Protein AF-A0A1J8PVE5-F1 (afdb_monomer)

Mean predicted aligned error: 15.0 Å

Organism: NCBI:txid180088

InterPro domains:
  IPR008906 HAT, C-terminal dimerisation domain [PF05699] (24-72)

Secondary structure (DSSP, 8-state):
-------------------TTSHHHHHHSPPPPHHHHHHTTSHHHHHHHHTTT-HHHHHHHHHHHHSPPTTGGGSSSSSSSTT--

Solvent-accessible surface area (backbone atoms only — not comparable to full-atom values): 5589 Å² total; per-residue (Å²): 135,86,80,82,79,88,78,75,95,70,95,63,89,67,78,80,75,66,53,69,44,38,70,66,48,52,72,73,44,81,84,83,50,71,66,58,30,53,73,47,67,29,70,68,43,38,34,60,61,37,37,82,72,17,48,68,48,22,50,53,53,47,55,64,70,68,47,77,70,93,70,68,81,76,72,66,67,76,76,71,57,81,82,70,127

Structure (mmCIF, N/CA/C/O backbone):
data_AF-A0A1J8PVE5-F1
#
_entry.id   AF-A0A1J8PVE5-F1
#
loop_
_atom_site.group_PDB
_atom_site.id
_atom_site.type_symbol
_atom_site.label_atom_id
_atom_site.label_alt_id
_atom_site.label_comp_id
_atom_site.label_asym_id
_atom_site.label_entity_id
_atom_site.label_seq_id
_atom_site.pdbx_PDB_ins_code
_atom_site.Cartn_x
_atom_site.Cartn_y
_atom_site.Cartn_z
_atom_site.occupancy
_atom_site.B_iso_or_equiv
_atom_site.auth_seq_id
_atom_site.auth_comp_id
_atom_site.auth_asym_id
_atom_site.auth_atom_id
_atom_site.pdbx_PDB_model_num
ATOM 1 N N . LYS A 1 1 ? 15.209 -20.610 -39.007 1.00 41.03 1 LYS A N 1
ATOM 2 C CA . LYS A 1 1 ? 13.854 -21.144 -39.282 1.00 41.03 1 LYS A CA 1
ATOM 3 C C . LYS A 1 1 ? 13.003 -20.820 -38.062 1.00 41.03 1 LYS A C 1
ATOM 5 O O . LYS A 1 1 ? 13.110 -21.520 -37.068 1.00 41.03 1 LYS A O 1
ATOM 10 N N . TRP A 1 2 ? 12.315 -19.680 -38.077 1.00 37.50 2 TRP A N 1
ATOM 11 C CA . TRP A 1 2 ? 11.487 -19.237 -36.956 1.00 37.50 2 TRP A CA 1
ATOM 12 C C . TRP A 1 2 ? 10.182 -20.028 -36.994 1.00 37.50 2 TRP A C 1
ATOM 14 O O . TRP A 1 2 ? 9.439 -19.934 -37.967 1.00 37.50 2 TRP A O 1
ATOM 24 N N . ALA A 1 3 ? 9.955 -20.870 -35.991 1.00 45.66 3 ALA A N 1
ATOM 25 C CA . ALA A 1 3 ? 8.660 -21.497 -35.800 1.00 45.66 3 ALA A CA 1
ATOM 26 C C . ALA A 1 3 ? 7.791 -20.503 -35.030 1.00 45.66 3 ALA A C 1
ATOM 28 O O . ALA A 1 3 ? 7.962 -20.311 -33.829 1.00 45.66 3 ALA A O 1
ATOM 29 N N . ALA A 1 4 ? 6.902 -19.838 -35.763 1.00 54.44 4 ALA A N 1
ATOM 30 C CA . ALA A 1 4 ? 5.721 -19.227 -35.193 1.00 54.44 4 ALA A CA 1
ATOM 31 C C . ALA A 1 4 ? 4.865 -20.351 -34.590 1.00 54.44 4 ALA A C 1
ATOM 33 O O . ALA A 1 4 ? 4.402 -21.239 -35.309 1.00 54.44 4 ALA A O 1
ATOM 34 N N . HIS A 1 5 ? 4.689 -20.334 -33.275 1.00 49.12 5 HIS A N 1
ATOM 35 C CA . HIS A 1 5 ? 3.585 -21.032 -32.636 1.00 49.12 5 HIS A CA 1
ATOM 36 C C . HIS A 1 5 ? 2.529 -19.993 -32.292 1.00 49.12 5 HIS A C 1
ATOM 38 O O . HIS A 1 5 ? 2.563 -19.352 -31.248 1.00 49.12 5 HIS A O 1
ATOM 44 N N . SER A 1 6 ? 1.626 -19.806 -33.252 1.00 63.59 6 SER A N 1
ATOM 45 C CA . SER A 1 6 ? 0.249 -19.427 -32.979 1.00 63.59 6 SER A CA 1
ATOM 46 C C . SER A 1 6 ? -0.403 -20.589 -32.229 1.00 63.59 6 SER A C 1
ATOM 48 O O . SER A 1 6 ? -0.501 -21.682 -32.780 1.00 63.59 6 SER A O 1
ATOM 50 N N . LEU A 1 7 ? -0.799 -20.350 -30.985 1.00 53.16 7 LEU A N 1
ATOM 51 C CA . LEU A 1 7 ? -1.698 -21.180 -30.180 1.00 53.16 7 LEU A CA 1
ATOM 52 C C . LEU A 1 7 ? -2.578 -20.160 -29.448 1.00 53.16 7 LEU A C 1
ATOM 54 O O . LEU A 1 7 ? -2.079 -19.430 -28.600 1.00 53.16 7 LEU A O 1
ATOM 58 N N . SER A 1 8 ? -3.690 -19.783 -30.070 1.00 47.41 8 SER A N 1
ATOM 59 C CA . SER A 1 8 ? -5.028 -20.335 -29.821 1.00 47.41 8 SER A CA 1
ATOM 60 C C . SER A 1 8 ? -5.752 -19.462 -28.802 1.00 47.41 8 SER A C 1
ATOM 62 O O . SER A 1 8 ? -5.475 -19.527 -27.610 1.00 47.41 8 SER A O 1
ATOM 64 N N . ASP A 1 9 ? -6.662 -18.634 -29.320 1.00 56.41 9 ASP A N 1
ATOM 65 C CA . ASP A 1 9 ? -7.840 -18.164 -28.598 1.00 56.41 9 ASP A CA 1
ATOM 66 C C . ASP A 1 9 ? -8.598 -19.396 -28.082 1.00 56.41 9 ASP A C 1
ATOM 68 O O . ASP A 1 9 ? -9.348 -20.025 -28.827 1.00 56.41 9 ASP A O 1
ATOM 72 N N . GLU A 1 10 ? -8.368 -19.775 -26.830 1.00 59.75 10 GLU A N 1
ATOM 73 C CA . GLU A 1 10 ? -9.295 -20.614 -26.077 1.00 59.75 10 GLU A CA 1
ATOM 74 C C . GLU A 1 10 ? -9.828 -19.756 -24.926 1.00 59.75 10 GLU A C 1
ATOM 76 O O . GLU A 1 10 ? -9.214 -19.628 -23.870 1.00 59.75 10 GLU A O 1
ATOM 81 N N . GLU A 1 11 ? -10.963 -19.097 -25.194 1.00 60.44 11 GLU A N 1
ATOM 82 C CA . GLU A 1 11 ? -11.950 -18.734 -24.176 1.00 60.44 11 GLU A CA 1
ATOM 83 C C . GLU A 1 11 ? -12.371 -20.036 -23.481 1.00 60.44 11 GLU A C 1
ATOM 85 O O . GLU A 1 11 ? -13.285 -20.729 -23.930 1.00 60.44 11 GLU A O 1
ATOM 90 N N . ASP A 1 12 ? -11.679 -20.400 -22.409 1.00 48.62 12 ASP A N 1
ATOM 91 C CA . ASP A 1 12 ? -12.187 -21.365 -21.443 1.00 48.62 12 ASP A CA 1
ATOM 92 C C . ASP A 1 12 ? -12.514 -20.607 -20.161 1.00 48.62 12 ASP A C 1
ATOM 94 O O . ASP A 1 12 ? -11.770 -19.719 -19.739 1.00 48.62 12 ASP A O 1
ATOM 98 N N . GLY A 1 13 ? -13.681 -20.897 -19.595 1.00 53.72 13 GLY A N 1
ATOM 99 C CA . GLY A 1 13 ? -14.224 -20.208 -18.435 1.00 53.72 13 GLY A CA 1
ATOM 100 C C . GLY A 1 13 ? -13.321 -20.399 -17.225 1.00 53.72 13 GLY A C 1
ATOM 101 O O . GLY A 1 13 ? -13.496 -21.346 -16.462 1.00 53.72 13 GLY A O 1
ATOM 102 N N . GLU A 1 14 ? -12.371 -19.486 -17.045 1.00 52.09 14 GLU A N 1
ATOM 103 C CA . GLU A 1 14 ? -11.504 -19.450 -15.880 1.00 52.09 14 GLU A CA 1
ATOM 104 C C . GLU A 1 14 ? -12.374 -19.015 -14.698 1.00 52.09 14 GLU A C 1
ATOM 106 O O . GLU A 1 14 ? -12.705 -17.842 -14.516 1.00 52.09 14 GLU A O 1
ATOM 111 N N . ASP A 1 15 ? -12.838 -20.005 -13.936 1.00 55.47 15 ASP A N 1
ATOM 112 C CA . ASP A 1 15 ? -13.091 -19.885 -12.507 1.00 55.47 15 ASP A CA 1
ATOM 113 C C . ASP A 1 15 ? -12.073 -18.893 -11.932 1.00 55.47 15 ASP A C 1
ATOM 115 O O . ASP A 1 15 ? -10.889 -19.195 -11.808 1.00 55.47 15 ASP A O 1
ATOM 119 N N . ASN A 1 16 ? -12.541 -17.657 -11.740 1.00 56.09 16 ASN A N 1
ATOM 120 C CA . ASN A 1 16 ? -11.745 -16.462 -11.510 1.00 56.09 16 ASN A CA 1
ATOM 121 C C . ASN A 1 16 ? -11.139 -16.506 -10.100 1.00 56.09 16 ASN A C 1
ATOM 123 O O . ASN A 1 16 ? -11.437 -15.656 -9.255 1.00 56.09 16 ASN A O 1
ATOM 127 N N . PHE A 1 17 ? -10.282 -17.491 -9.823 1.00 54.41 17 PHE A N 1
ATOM 128 C CA . PHE A 1 17 ? -9.306 -17.454 -8.744 1.00 54.41 17 PHE A CA 1
ATOM 129 C C . PHE A 1 17 ? -8.262 -16.404 -9.108 1.00 54.41 17 PHE A C 1
ATOM 131 O O . PHE A 1 17 ? -7.096 -16.687 -9.380 1.00 54.41 17 PHE A O 1
ATOM 138 N N . THR A 1 18 ? -8.697 -15.148 -9.074 1.00 64.06 18 THR A N 1
ATOM 139 C CA . THR A 1 18 ? -7.809 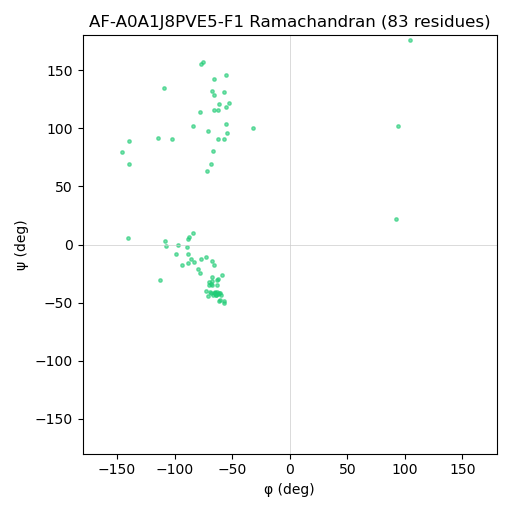-14.002 -8.981 1.00 64.06 18 THR A CA 1
ATOM 140 C C . THR A 1 18 ? -6.948 -14.232 -7.756 1.00 64.06 18 THR A C 1
ATOM 142 O O . THR A 1 18 ? -7.396 -14.138 -6.611 1.00 64.06 18 THR A O 1
ATOM 145 N N . CYS A 1 19 ? -5.698 -14.623 -7.993 1.00 76.00 19 CYS A N 1
ATOM 146 C CA . CYS A 1 19 ? -4.738 -14.816 -6.928 1.00 76.00 19 CYS A CA 1
ATOM 147 C C . CYS A 1 19 ? -4.677 -13.497 -6.138 1.00 76.00 19 CYS A C 1
ATOM 149 O O . CYS A 1 19 ? -4.355 -12.454 -6.712 1.00 76.00 19 CYS A O 1
ATOM 151 N N . PRO A 1 20 ? -5.020 -13.494 -4.836 1.00 77.56 20 PRO A N 1
ATOM 152 C CA . PRO A 1 20 ? -5.202 -12.249 -4.092 1.00 77.56 20 PRO A CA 1
ATOM 153 C C . PRO A 1 20 ? -3.893 -11.466 -3.940 1.00 77.56 20 PRO A C 1
ATOM 155 O O . PRO A 1 20 ? -3.934 -10.279 -3.638 1.00 77.56 20 PRO A O 1
ATOM 158 N N . ASP A 1 21 ? -2.751 -12.126 -4.152 1.00 82.88 21 ASP A N 1
ATOM 159 C CA . ASP A 1 21 ? -1.393 -11.570 -4.148 1.00 82.88 21 ASP A CA 1
ATOM 160 C C . ASP A 1 21 ? -0.934 -11.042 -5.527 1.00 82.88 21 ASP A C 1
ATOM 162 O O . ASP A 1 21 ? 0.220 -10.652 -5.698 1.00 82.88 21 ASP A O 1
ATOM 166 N N . SER A 1 22 ? -1.811 -11.051 -6.534 1.00 86.25 22 SER A N 1
ATOM 167 C CA . SER A 1 22 ? -1.539 -10.458 -7.847 1.00 86.25 22 SER A CA 1
ATOM 168 C C . SER A 1 22 ? -1.659 -8.936 -7.830 1.00 86.25 22 SER A C 1
ATOM 170 O O . SER A 1 22 ? -2.356 -8.350 -6.992 1.00 86.25 22 SER A O 1
ATOM 172 N N . ILE A 1 23 ? -0.975 -8.277 -8.769 1.00 86.50 23 ILE A N 1
ATOM 173 C CA . ILE A 1 23 ? -1.064 -6.820 -8.904 1.00 86.50 23 ILE A CA 1
ATOM 174 C C . ILE A 1 23 ? -2.446 -6.412 -9.429 1.00 86.50 23 ILE A C 1
ATOM 176 O O . ILE A 1 23 ? -2.990 -5.395 -9.009 1.00 86.50 23 ILE A O 1
ATOM 180 N N . GLU A 1 24 ? -3.055 -7.246 -10.264 1.00 88.81 24 GLU A N 1
ATOM 181 C CA . GLU A 1 24 ? -4.385 -7.079 -10.840 1.00 88.81 24 GLU A CA 1
ATOM 182 C C . GLU A 1 24 ? -5.455 -7.048 -9.739 1.00 88.81 24 GLU A C 1
ATOM 184 O O . GLU A 1 24 ? -6.236 -6.099 -9.667 1.00 88.81 24 GLU A O 1
ATOM 189 N N . ALA A 1 25 ? -5.419 -8.006 -8.804 1.00 87.31 25 ALA A N 1
ATOM 190 C CA . ALA A 1 25 ? -6.336 -8.035 -7.662 1.00 87.31 25 ALA A CA 1
ATOM 191 C C . ALA A 1 25 ? -6.173 -6.816 -6.735 1.00 87.31 25 ALA A C 1
ATOM 193 O O . ALA A 1 25 ? -7.134 -6.370 -6.104 1.00 87.31 25 ALA A O 1
ATOM 194 N N . TYR A 1 26 ? -4.965 -6.252 -6.629 1.00 87.25 26 TYR A N 1
ATOM 195 C CA . TYR A 1 26 ? -4.740 -5.014 -5.880 1.00 87.25 26 TYR A CA 1
ATOM 196 C C . TYR A 1 26 ? -5.294 -3.782 -6.591 1.00 87.25 26 TYR A C 1
ATOM 198 O O . TYR A 1 26 ? -5.869 -2.921 -5.928 1.00 87.25 26 TYR A O 1
ATOM 206 N N . LEU A 1 27 ? -5.141 -3.702 -7.913 1.00 88.56 27 LEU A N 1
ATOM 207 C CA . LEU A 1 27 ? -5.648 -2.586 -8.712 1.00 88.56 27 LEU A CA 1
ATOM 208 C C . LEU A 1 27 ? -7.181 -2.550 -8.758 1.00 88.56 27 LEU A C 1
ATOM 210 O O . LEU A 1 27 ? -7.750 -1.461 -8.813 1.00 88.56 27 LEU A O 1
ATOM 214 N N . ASP A 1 28 ? -7.826 -3.715 -8.686 1.00 88.94 2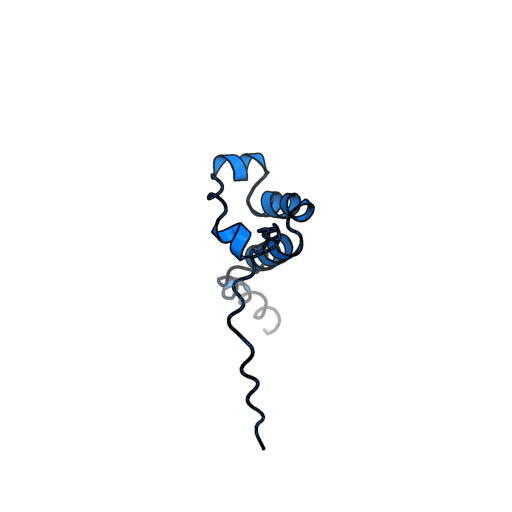8 ASP A N 1
ATOM 215 C CA . ASP A 1 28 ? -9.284 -3.839 -8.579 1.00 88.94 28 ASP A CA 1
ATOM 216 C C . ASP A 1 28 ? -9.802 -3.602 -7.144 1.00 88.94 28 ASP A C 1
ATOM 218 O O . ASP A 1 28 ? -10.957 -3.237 -6.925 1.00 88.94 28 ASP A O 1
ATOM 222 N N . SER A 1 29 ? -8.934 -3.752 -6.133 1.00 85.75 29 SER A N 1
ATOM 223 C CA . SER A 1 29 ? -9.313 -3.543 -4.733 1.00 85.75 29 SER A CA 1
ATOM 224 C C . SER A 1 29 ? -9.674 -2.069 -4.458 1.00 85.75 29 SER A C 1
ATOM 226 O O . SER A 1 29 ? -8.981 -1.154 -4.919 1.00 85.75 29 SER A O 1
ATOM 228 N N . PRO A 1 30 ? -10.693 -1.796 -3.618 1.00 89.44 30 PRO A N 1
ATOM 229 C CA . PRO A 1 30 ? -11.001 -0.441 -3.173 1.00 89.44 30 PRO A CA 1
ATOM 230 C C . PRO A 1 30 ? -9.796 0.250 -2.527 1.00 89.44 30 PRO A C 1
ATOM 232 O O . PRO A 1 30 ? -8.996 -0.366 -1.818 1.00 89.44 30 PR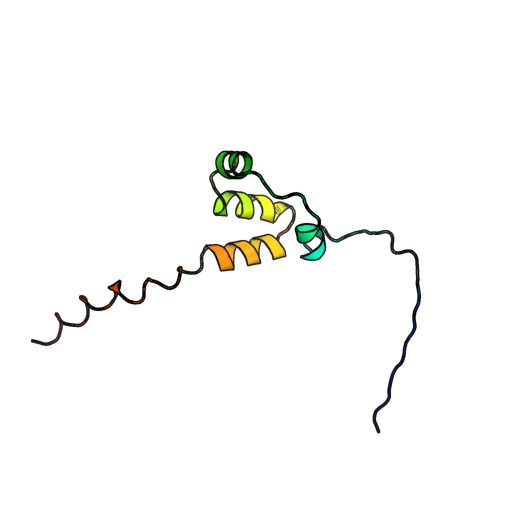O A O 1
ATOM 235 N N . ARG A 1 31 ? -9.688 1.568 -2.725 1.00 88.88 31 ARG A N 1
ATOM 236 C CA . ARG A 1 31 ? -8.636 2.368 -2.086 1.00 88.88 31 ARG A CA 1
ATOM 237 C C . ARG A 1 31 ? -8.827 2.385 -0.573 1.00 88.88 31 ARG A C 1
ATOM 239 O O . ARG A 1 31 ? -9.884 2.772 -0.083 1.00 88.88 31 ARG A O 1
ATOM 246 N N . VAL A 1 32 ? -7.760 2.055 0.147 1.00 88.31 32 VAL A N 1
ATOM 247 C CA . VAL A 1 32 ? -7.720 2.104 1.612 1.00 88.31 32 VAL A CA 1
ATOM 248 C C . VAL A 1 32 ? -7.800 3.555 2.083 1.00 88.31 32 VAL A C 1
ATOM 250 O O . VAL A 1 32 ? -7.073 4.426 1.588 1.00 88.31 32 VAL A O 1
ATOM 253 N N . SER A 1 33 ? -8.673 3.833 3.047 1.00 91.62 33 SER A N 1
ATOM 254 C CA . SER A 1 33 ? -8.817 5.172 3.612 1.00 91.62 33 SER A CA 1
ATOM 255 C C . SER A 1 33 ? -7.668 5.517 4.567 1.00 91.62 33 SER A C 1
ATOM 257 O O . SER A 1 33 ? -7.025 4.661 5.176 1.00 91.62 33 SER A O 1
ATOM 259 N N . LYS A 1 34 ? -7.427 6.817 4.776 1.00 88.94 34 LYS A N 1
ATOM 260 C CA . LYS A 1 34 ? -6.408 7.281 5.734 1.00 88.94 34 LYS A CA 1
ATOM 261 C C . LYS A 1 34 ? -6.717 6.858 7.177 1.00 88.94 34 LYS A C 1
ATOM 263 O O . LYS A 1 34 ? -5.795 6.665 7.963 1.00 88.94 34 LYS A O 1
ATOM 268 N N . ALA A 1 35 ? -7.997 6.706 7.522 1.00 90.94 35 ALA A N 1
ATOM 269 C CA . ALA A 1 35 ? -8.421 6.247 8.842 1.00 90.94 35 ALA A CA 1
ATOM 270 C C . ALA A 1 35 ? -8.006 4.790 9.092 1.00 90.94 35 ALA A C 1
ATOM 272 O O . ALA A 1 35 ? -7.461 4.491 10.152 1.00 90.94 35 ALA A O 1
ATOM 273 N N . GLU A 1 36 ? -8.182 3.915 8.101 1.00 89.38 36 GLU A N 1
ATOM 274 C CA . GLU A 1 36 ? -7.759 2.511 8.175 1.00 89.38 36 GLU A CA 1
ATOM 275 C C . GLU A 1 36 ? -6.238 2.381 8.273 1.00 89.38 36 GLU A C 1
ATOM 277 O O . GLU A 1 36 ? -5.734 1.621 9.098 1.00 89.38 36 GLU A O 1
ATOM 282 N N . LEU A 1 37 ? -5.493 3.182 7.504 1.00 90.88 37 LEU A N 1
ATOM 283 C CA . LEU A 1 37 ? -4.032 3.219 7.605 1.00 90.88 37 LEU A CA 1
ATOM 284 C C . LEU A 1 37 ? -3.573 3.681 8.991 1.00 90.88 37 LEU A C 1
ATOM 286 O O . LEU A 1 37 ? -2.662 3.089 9.562 1.00 90.88 37 LEU A O 1
ATOM 290 N N . ASN A 1 38 ? -4.213 4.703 9.563 1.00 90.00 38 ASN A N 1
ATOM 291 C CA . ASN A 1 38 ? -3.902 5.162 10.917 1.00 90.00 38 ASN A CA 1
ATOM 292 C C . ASN A 1 38 ? -4.239 4.098 11.973 1.00 90.00 38 ASN A C 1
ATOM 294 O O . ASN A 1 38 ? -3.440 3.880 12.880 1.00 90.00 38 ASN A O 1
ATOM 298 N N . ALA A 1 39 ? -5.376 3.409 11.837 1.00 91.50 39 ALA A N 1
ATOM 299 C CA . ALA A 1 39 ? -5.769 2.318 12.730 1.00 91.50 39 ALA A CA 1
ATOM 300 C C . ALA A 1 39 ? -4.790 1.133 12.666 1.00 91.50 39 ALA A C 1
ATOM 302 O O . ALA A 1 39 ? -4.500 0.516 13.688 1.00 91.50 39 ALA A O 1
ATOM 303 N N . ALA A 1 40 ? -4.228 0.857 11.486 1.00 88.31 40 ALA A N 1
ATOM 304 C CA . ALA A 1 40 ? -3.196 -0.158 11.299 1.00 88.31 40 ALA A CA 1
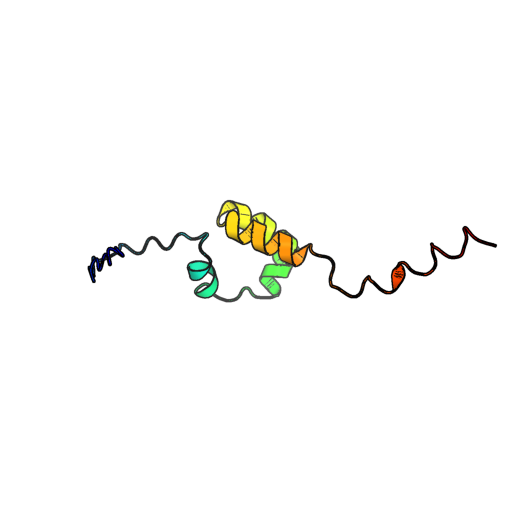ATOM 305 C C . ALA A 1 40 ? -1.816 0.247 11.857 1.00 88.31 40 ALA A C 1
ATOM 307 O O . ALA A 1 40 ? -0.932 -0.603 11.934 1.00 88.31 40 ALA A O 1
ATOM 308 N N . GLY A 1 41 ? -1.611 1.510 12.253 1.00 90.81 41 GLY A N 1
ATOM 309 C CA . GLY A 1 41 ? -0.318 2.027 12.724 1.00 90.81 41 GLY A CA 1
ATOM 310 C C . GLY A 1 41 ? 0.551 2.658 11.629 1.00 90.81 41 GLY A C 1
ATOM 311 O O . GLY A 1 41 ? 1.767 2.753 11.783 1.00 90.81 41 GLY A O 1
ATOM 312 N N . GLY A 1 42 ? -0.058 3.084 10.521 1.00 90.50 42 GLY A N 1
ATOM 313 C CA . GLY A 1 42 ? 0.591 3.731 9.382 1.00 90.50 42 GLY A CA 1
ATOM 314 C C . GLY A 1 42 ? 0.746 2.817 8.163 1.00 90.50 42 GLY A C 1
ATOM 315 O O . GLY A 1 42 ? 0.427 1.631 8.191 1.00 90.50 42 GLY A O 1
ATOM 316 N N . VAL A 1 43 ? 1.265 3.384 7.068 1.00 90.25 43 VAL A N 1
ATOM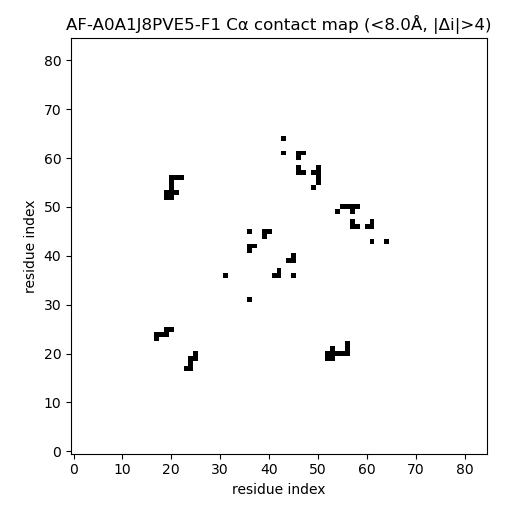 317 C CA . VAL A 1 43 ? 1.353 2.706 5.760 1.00 90.25 43 VAL A CA 1
ATOM 318 C C . VAL A 1 43 ? 2.270 1.480 5.803 1.00 90.25 43 VAL A C 1
ATOM 320 O O . VAL A 1 43 ? 1.901 0.425 5.301 1.00 90.25 43 VAL A O 1
ATOM 323 N N . LEU A 1 44 ? 3.434 1.584 6.452 1.00 90.75 44 LEU A N 1
ATOM 324 C CA . LEU A 1 44 ? 4.367 0.458 6.591 1.00 90.75 44 LEU A CA 1
ATOM 325 C C . LEU A 1 44 ? 3.758 -0.689 7.407 1.00 90.75 44 LEU A C 1
ATOM 327 O O . LEU A 1 44 ? 3.853 -1.847 7.018 1.00 90.75 44 LEU A O 1
ATOM 331 N N . LYS A 1 45 ? 3.086 -0.370 8.520 1.00 91.44 45 LYS A N 1
ATOM 332 C CA . LYS A 1 45 ? 2.482 -1.380 9.398 1.00 91.44 45 LYS A CA 1
ATOM 333 C C . LYS A 1 45 ? 1.275 -2.060 8.749 1.00 91.44 45 LYS A C 1
ATOM 335 O O . LYS A 1 45 ? 1.091 -3.262 8.915 1.00 91.44 45 LYS A O 1
ATOM 340 N N . TYR A 1 46 ? 0.504 -1.314 7.958 1.00 92.69 46 TYR A N 1
ATOM 341 C CA . TYR A 1 46 ? -0.551 -1.864 7.111 1.00 92.69 46 TYR A CA 1
ATOM 342 C C . TYR A 1 46 ? -0.006 -2.924 6.141 1.00 92.69 46 TYR A C 1
ATOM 344 O O . TYR A 1 46 ? -0.528 -4.038 6.101 1.00 92.69 46 TYR A O 1
ATOM 352 N N . TRP A 1 47 ? 1.067 -2.611 5.406 1.00 92.19 47 TRP A N 1
ATOM 353 C CA . TRP A 1 47 ? 1.666 -3.559 4.463 1.00 92.19 47 TRP A CA 1
ATOM 354 C C . TRP A 1 47 ? 2.337 -4.747 5.154 1.00 92.19 47 TRP A C 1
ATOM 356 O O . TRP A 1 47 ? 2.230 -5.862 4.653 1.00 92.19 47 TRP A O 1
ATOM 366 N N . GLU A 1 48 ? 2.929 -4.556 6.336 1.00 92.12 48 GLU A N 1
ATOM 367 C CA . GLU A 1 48 ? 3.444 -5.670 7.144 1.00 92.12 48 GLU A CA 1
ATOM 368 C C . GLU A 1 48 ? 2.326 -6.659 7.514 1.00 92.12 48 GLU A C 1
ATOM 370 O O . GLU A 1 48 ? 2.490 -7.868 7.366 1.00 92.12 48 GLU A O 1
ATOM 375 N N . ASN A 1 49 ? 1.154 -6.156 7.917 1.00 91.25 49 ASN A N 1
ATOM 376 C CA . ASN A 1 49 ? -0.005 -7.001 8.214 1.00 91.25 49 ASN A CA 1
ATOM 377 C C . ASN A 1 49 ? -0.556 -7.680 6.946 1.00 91.25 49 ASN A C 1
ATOM 379 O O . ASN A 1 49 ? -0.992 -8.831 6.995 1.00 91.25 49 ASN A O 1
ATOM 383 N N . ALA A 1 50 ? -0.503 -6.993 5.800 1.00 89.88 50 ALA A N 1
ATOM 384 C CA . ALA A 1 50 ? -0.927 -7.535 4.513 1.00 89.88 50 ALA A CA 1
ATOM 385 C C . ALA A 1 50 ? -0.028 -8.679 4.009 1.00 89.88 50 ALA A C 1
ATOM 387 O O . ALA A 1 50 ? -0.465 -9.435 3.145 1.00 89.88 50 ALA A O 1
ATOM 388 N N . ARG A 1 51 ? 1.1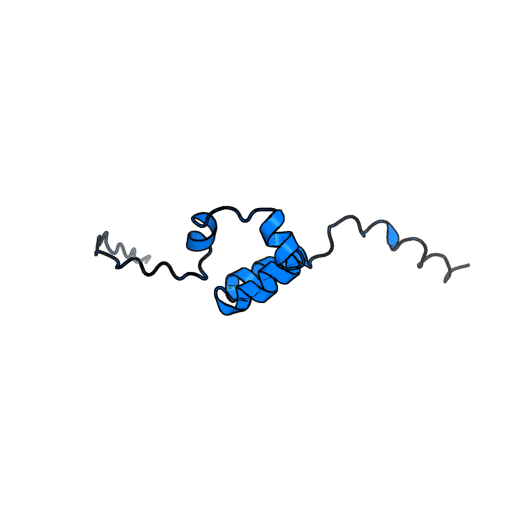74 -8.894 4.573 1.00 89.12 51 ARG A N 1
ATOM 389 C CA . ARG A 1 51 ? 2.020 -10.059 4.229 1.00 89.12 51 ARG A CA 1
ATOM 390 C C . ARG A 1 51 ? 1.330 -11.397 4.496 1.00 89.12 51 ARG A C 1
ATOM 392 O O . ARG A 1 51 ? 1.655 -12.377 3.835 1.00 89.12 51 ARG A O 1
ATOM 399 N N . ALA A 1 52 ? 0.380 -11.443 5.433 1.00 88.12 52 ALA A N 1
ATOM 400 C CA . ALA A 1 52 ? -0.378 -12.655 5.742 1.00 88.12 52 ALA A CA 1
ATOM 401 C C . ALA A 1 52 ? -1.310 -13.092 4.597 1.00 88.12 52 ALA A C 1
ATOM 403 O O . ALA A 1 52 ? -1.607 -14.276 4.470 1.00 88.12 52 ALA A O 1
ATOM 404 N N . THR A 1 53 ? -1.773 -12.148 3.775 1.00 85.75 53 THR A N 1
ATOM 405 C CA . THR A 1 53 ? -2.734 -12.399 2.690 1.00 85.75 53 THR A CA 1
ATOM 406 C C . THR A 1 53 ? -2.127 -12.204 1.302 1.00 85.75 53 THR A C 1
ATOM 408 O O . THR A 1 53 ? -2.549 -12.866 0.356 1.00 85.75 53 THR A O 1
ATOM 411 N N . ARG A 1 54 ? -1.148 -11.301 1.175 1.00 89.50 54 ARG A N 1
ATOM 412 C CA . ARG A 1 54 ? -0.530 -10.857 -0.083 1.00 89.50 54 ARG A CA 1
ATOM 413 C C . ARG A 1 54 ? 0.992 -10.685 0.081 1.00 89.50 54 ARG A C 1
ATOM 415 O O . ARG A 1 54 ? 1.481 -9.553 0.134 1.00 89.50 54 ARG A O 1
ATOM 422 N N . PRO A 1 55 ? 1.758 -11.779 0.251 1.00 88.88 55 PRO A N 1
ATOM 423 C CA . PRO A 1 55 ? 3.171 -11.709 0.617 1.00 88.88 55 PRO A CA 1
ATOM 424 C C . PRO A 1 55 ? 4.066 -11.058 -0.446 1.00 88.88 55 PRO A C 1
ATOM 426 O O . PRO A 1 55 ? 4.948 -10.277 -0.077 1.00 88.88 55 PRO A O 1
ATOM 429 N N . ARG A 1 56 ? 3.872 -11.339 -1.743 1.00 88.44 56 ARG A N 1
ATOM 430 C CA . ARG A 1 56 ? 4.720 -10.772 -2.808 1.00 88.44 56 ARG A CA 1
ATOM 431 C C . ARG A 1 56 ? 4.447 -9.288 -2.989 1.00 88.44 56 ARG A C 1
ATOM 433 O O . ARG A 1 56 ? 5.388 -8.500 -3.092 1.00 88.44 56 ARG A O 1
ATOM 440 N N . LEU A 1 57 ? 3.174 -8.906 -2.995 1.00 89.44 57 LEU A N 1
ATOM 441 C CA . LEU A 1 57 ? 2.783 -7.512 -3.154 1.00 89.44 57 LEU A CA 1
ATOM 442 C C . LEU A 1 57 ? 3.188 -6.673 -1.937 1.00 89.44 57 LEU A C 1
ATOM 444 O O . LEU A 1 57 ? 3.695 -5.564 -2.095 1.00 89.44 57 LEU A O 1
ATOM 448 N N . ALA A 1 58 ? 3.009 -7.209 -0.729 1.00 90.88 58 ALA A N 1
ATOM 449 C CA . ALA A 1 58 ? 3.434 -6.534 0.489 1.00 90.88 58 ALA A CA 1
ATOM 450 C C . ALA A 1 58 ? 4.952 -6.334 0.531 1.00 90.88 58 ALA A C 1
ATOM 452 O O . ALA A 1 58 ? 5.399 -5.249 0.895 1.00 90.88 58 ALA A O 1
ATOM 453 N N . GLN A 1 59 ? 5.743 -7.326 0.106 1.00 90.38 59 GLN A N 1
ATOM 454 C CA . GLN A 1 59 ? 7.195 -7.165 0.009 1.00 90.38 59 GLN A CA 1
ATOM 455 C C . GLN A 1 59 ? 7.565 -6.045 -0.968 1.00 90.38 59 GLN A C 1
ATOM 457 O O . GLN A 1 59 ? 8.319 -5.150 -0.601 1.00 90.38 59 GLN A O 1
ATOM 462 N N . MET A 1 60 ? 6.964 -6.035 -2.163 1.00 90.19 60 MET A N 1
ATOM 463 C CA . MET A 1 60 ? 7.174 -4.967 -3.144 1.00 90.19 60 MET A CA 1
ATOM 464 C C . MET A 1 60 ? 6.826 -3.592 -2.557 1.00 90.19 60 MET A C 1
ATOM 466 O O . MET A 1 60 ? 7.620 -2.659 -2.649 1.00 90.19 60 MET A O 1
ATOM 470 N N . ALA 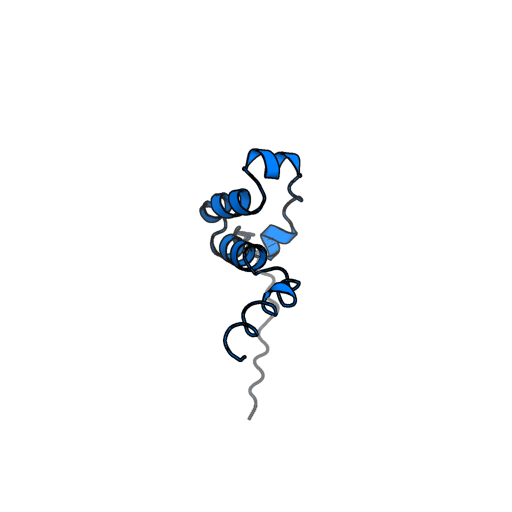A 1 61 ? 5.661 -3.456 -1.920 1.00 89.50 61 ALA A N 1
ATOM 471 C CA . ALA A 1 61 ? 5.243 -2.198 -1.312 1.00 89.50 61 ALA A CA 1
ATOM 472 C C . ALA A 1 61 ? 6.213 -1.736 -0.213 1.00 89.50 61 ALA A C 1
ATOM 474 O O . ALA A 1 61 ? 6.551 -0.555 -0.154 1.00 89.50 61 ALA A O 1
ATOM 475 N N . LEU A 1 62 ? 6.691 -2.650 0.635 1.00 89.94 62 LEU A N 1
ATOM 476 C CA . LEU A 1 62 ? 7.670 -2.342 1.678 1.00 89.94 62 LEU A CA 1
ATOM 477 C C . LEU A 1 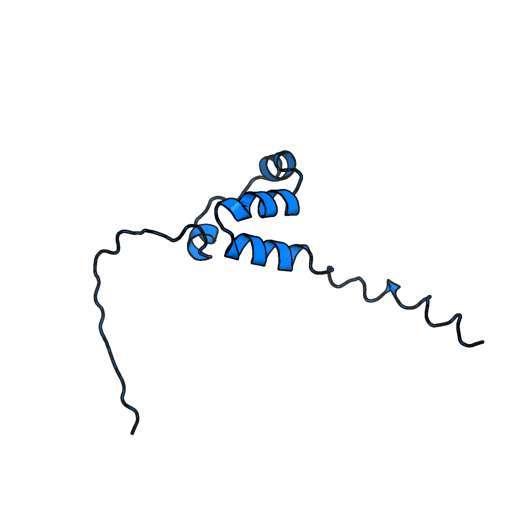62 ? 9.020 -1.922 1.091 1.00 89.94 62 LEU A C 1
ATOM 479 O O . LEU A 1 62 ? 9.596 -0.947 1.570 1.00 89.94 62 LEU A O 1
ATOM 483 N N . ASP A 1 63 ? 9.498 -2.582 0.037 1.00 89.12 63 ASP A N 1
ATOM 484 C CA . ASP A 1 63 ? 10.750 -2.220 -0.635 1.00 89.12 63 ASP A CA 1
ATOM 485 C C . ASP A 1 63 ? 10.667 -0.797 -1.218 1.00 89.12 63 ASP A C 1
ATOM 487 O O . ASP A 1 63 ? 11.578 0.012 -1.039 1.00 89.12 63 ASP A O 1
ATOM 491 N N . PHE A 1 64 ? 9.532 -0.437 -1.830 1.00 86.69 64 PHE A N 1
ATOM 492 C CA . PHE A 1 64 ? 9.299 0.917 -2.346 1.00 86.69 64 PHE A CA 1
ATOM 493 C C . PHE A 1 64 ? 9.150 1.972 -1.243 1.00 86.69 64 PHE A C 1
ATOM 495 O O . PHE A 1 64 ? 9.660 3.082 -1.383 1.00 86.69 64 PHE A O 1
ATOM 502 N N . LEU A 1 65 ? 8.440 1.658 -0.157 1.00 86.56 65 LEU A N 1
ATOM 503 C CA . LEU A 1 65 ? 8.175 2.602 0.935 1.00 86.56 65 LEU A CA 1
ATOM 504 C C . LEU A 1 65 ? 9.366 2.783 1.886 1.00 86.56 65 LEU A C 1
ATOM 506 O O . LEU A 1 65 ? 9.447 3.802 2.571 1.00 86.56 65 LEU A O 1
ATOM 510 N N . SER A 1 66 ? 10.256 1.792 1.962 1.00 84.31 66 SER A N 1
ATOM 511 C CA . SER A 1 66 ? 11.489 1.843 2.758 1.00 84.31 66 SER A CA 1
ATOM 512 C C . SER A 1 66 ? 12.667 2.443 1.997 1.00 84.31 66 SER A C 1
ATOM 514 O O . SER A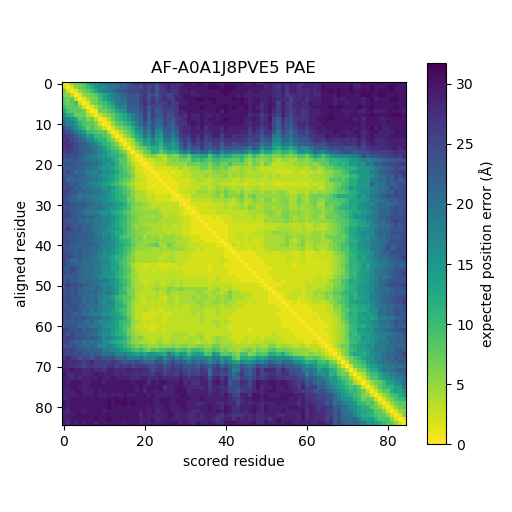 1 66 ? 13.650 2.851 2.623 1.00 84.31 66 SER A O 1
ATOM 516 N N . ALA A 1 67 ? 12.570 2.536 0.667 1.00 82.50 67 ALA A N 1
ATOM 517 C CA . ALA A 1 67 ? 13.559 3.226 -0.136 1.00 82.50 67 ALA A CA 1
ATOM 518 C C . ALA A 1 67 ? 13.695 4.684 0.346 1.00 82.50 67 ALA A C 1
ATOM 520 O O . ALA A 1 67 ? 12.689 5.382 0.516 1.00 82.50 67 ALA A O 1
ATOM 521 N N . PRO A 1 68 ? 14.926 5.175 0.572 1.00 76.25 68 PRO A N 1
ATOM 522 C CA . PRO A 1 68 ? 15.131 6.557 0.964 1.00 76.25 68 PRO A CA 1
ATOM 523 C C . PRO A 1 68 ? 14.599 7.458 -0.151 1.00 76.25 68 PRO A C 1
ATOM 525 O O . PRO A 1 68 ? 15.054 7.383 -1.294 1.00 76.25 68 PRO A O 1
ATOM 528 N N . GLY A 1 69 ? 13.629 8.315 0.177 1.00 73.19 69 GLY A N 1
ATOM 529 C CA . GLY A 1 69 ? 13.178 9.354 -0.740 1.00 73.19 69 GLY A CA 1
ATOM 530 C C . GLY A 1 69 ? 14.397 10.148 -1.202 1.00 73.19 69 GLY A C 1
ATOM 531 O O . GLY A 1 69 ? 15.153 10.657 -0.371 1.00 73.19 69 GLY A O 1
ATOM 532 N N . MET A 1 70 ? 14.637 10.192 -2.514 1.00 65.50 70 MET A N 1
ATOM 533 C CA . MET A 1 70 ? 15.772 10.904 -3.100 1.00 65.50 70 MET A CA 1
ATOM 534 C C . MET A 1 70 ? 15.615 12.415 -2.900 1.00 65.50 70 MET A C 1
ATOM 536 O O . MET A 1 70 ? 15.199 13.142 -3.791 1.00 65.50 70 MET A O 1
ATOM 540 N N . THR A 1 71 ? 15.971 12.873 -1.706 1.00 59.25 71 THR A N 1
ATOM 541 C CA . THR A 1 71 ? 16.448 14.222 -1.379 1.00 59.25 71 THR A CA 1
ATOM 542 C C . THR A 1 71 ? 17.588 14.163 -0.347 1.00 59.25 71 THR A C 1
ATOM 544 O O . THR A 1 71 ? 18.070 15.195 0.102 1.00 59.25 71 THR A O 1
ATOM 547 N N . ALA A 1 72 ? 18.067 12.966 0.019 1.00 53.66 72 ALA A N 1
ATOM 548 C CA . ALA A 1 72 ? 19.153 12.766 0.986 1.00 53.66 72 ALA A CA 1
ATOM 549 C C . ALA A 1 72 ? 20.572 12.874 0.383 1.00 53.66 72 ALA A C 1
ATOM 551 O O . ALA A 1 72 ? 21.547 12.560 1.061 1.00 53.66 72 ALA A O 1
ATOM 552 N N . HIS A 1 73 ? 20.715 13.329 -0.867 1.00 51.72 73 HIS A N 1
ATOM 553 C CA . HIS A 1 73 ? 22.034 13.604 -1.453 1.00 51.72 73 HIS A CA 1
ATOM 554 C C . HIS A 1 73 ? 22.657 14.925 -0.960 1.00 51.72 73 HIS A C 1
ATOM 556 O O . HIS A 1 73 ? 23.859 15.114 -1.108 1.00 51.72 73 HIS A O 1
ATOM 562 N N . GLU A 1 74 ? 21.888 15.794 -0.292 1.00 53.16 74 GLU A N 1
ATOM 563 C CA . GLU A 1 74 ? 22.371 17.105 0.179 1.00 53.16 74 GLU A CA 1
ATOM 564 C C . GLU A 1 74 ? 22.825 17.119 1.657 1.00 53.16 74 GLU A C 1
ATOM 566 O O . GLU A 1 74 ? 23.278 18.147 2.151 1.00 53.16 74 GLU A O 1
ATOM 571 N N . CYS A 1 75 ? 22.754 15.999 2.393 1.00 50.84 75 CYS A N 1
ATOM 572 C CA . CYS A 1 75 ? 23.200 15.946 3.801 1.00 50.84 75 CYS A CA 1
ATOM 573 C C . CYS A 1 75 ? 24.511 15.179 4.041 1.00 50.84 75 CYS A C 1
ATOM 575 O O . CYS A 1 75 ? 24.980 15.143 5.177 1.00 50.84 75 CYS A O 1
ATOM 577 N N . LEU A 1 76 ? 25.144 14.605 3.010 1.00 52.16 76 LEU A N 1
ATOM 578 C CA . LEU A 1 76 ? 26.447 13.932 3.154 1.00 52.16 76 LEU A CA 1
ATOM 579 C C . LEU A 1 76 ? 27.663 14.856 2.953 1.00 52.16 76 LEU A C 1
ATOM 581 O O . LEU A 1 76 ? 28.794 14.419 3.151 1.00 52.16 76 LEU A O 1
ATOM 585 N N . TYR A 1 77 ? 27.468 16.141 2.639 1.00 56.78 77 TYR A N 1
ATOM 586 C CA . TYR A 1 77 ? 28.583 17.054 2.363 1.00 56.78 77 TYR A CA 1
ATOM 587 C C . TYR A 1 77 ? 29.299 17.725 3.557 1.00 56.78 77 TYR A C 1
ATOM 589 O O . TYR A 1 77 ? 30.426 18.166 3.334 1.00 56.78 77 TYR A O 1
ATOM 597 N N . PRO A 1 78 ? 28.812 17.780 4.819 1.00 51.78 78 PRO A N 1
ATOM 598 C CA . PRO A 1 78 ? 29.634 18.361 5.885 1.00 51.78 78 PRO A CA 1
ATOM 599 C C . PRO A 1 78 ? 30.604 17.360 6.539 1.00 51.78 78 PRO A C 1
ATOM 601 O O . PRO A 1 78 ? 31.511 17.784 7.249 1.00 51.78 78 PRO A O 1
ATOM 604 N N . LEU A 1 79 ? 30.468 16.045 6.307 1.00 53.84 79 LEU A N 1
ATOM 605 C CA . LEU A 1 79 ? 31.322 15.036 6.961 1.00 53.84 79 LEU A CA 1
ATOM 606 C C . LEU A 1 79 ? 32.626 14.711 6.211 1.00 53.84 79 LEU A C 1
ATOM 608 O O . LEU A 1 79 ? 33.487 14.043 6.776 1.00 53.84 79 LEU A O 1
ATOM 612 N N . LEU A 1 80 ? 32.814 15.209 4.984 1.00 52.94 80 LEU A N 1
ATOM 613 C CA . LEU A 1 80 ? 34.023 14.957 4.182 1.00 52.94 80 LEU A CA 1
ATOM 614 C C . LEU A 1 80 ? 35.061 16.095 4.227 1.00 52.94 80 LEU A C 1
ATOM 616 O O . LEU A 1 80 ? 36.178 15.906 3.759 1.00 52.94 80 LEU A O 1
ATOM 620 N N . VAL A 1 81 ? 34.742 17.257 4.816 1.00 54.31 81 VAL A N 1
ATOM 621 C CA . VAL A 1 81 ? 35.677 18.406 4.874 1.00 54.31 81 VAL A CA 1
ATOM 622 C C . VAL A 1 81 ? 36.511 18.437 6.168 1.00 54.31 81 VAL A C 1
ATOM 624 O O . VAL A 1 81 ? 37.575 19.040 6.196 1.00 54.31 81 VAL A O 1
ATOM 627 N N . LEU A 1 82 ? 36.116 17.728 7.232 1.00 51.31 82 LEU A N 1
ATOM 628 C CA . LEU A 1 82 ? 36.843 17.725 8.519 1.00 51.31 82 LEU A CA 1
ATOM 629 C C . LEU A 1 82 ? 37.978 16.687 8.627 1.00 51.31 82 LEU A C 1
ATOM 631 O O . LEU A 1 82 ? 38.569 16.539 9.692 1.00 51.31 82 LEU A O 1
ATOM 635 N N . THR A 1 83 ? 38.303 15.972 7.547 1.00 53.56 83 THR A N 1
ATOM 636 C CA . THR A 1 83 ? 39.468 15.059 7.487 1.00 53.56 83 THR A CA 1
ATOM 637 C C . THR A 1 83 ? 40.613 15.567 6.606 1.00 53.56 83 THR A C 1
ATOM 639 O O . THR A 1 83 ? 41.621 14.878 6.473 1.00 53.56 83 THR A O 1
ATOM 642 N N . LEU A 1 84 ? 40.499 16.773 6.042 1.00 44.91 84 LEU A N 1
ATOM 643 C CA . LEU A 1 84 ? 41.546 17.417 5.246 1.00 44.91 84 LEU A CA 1
ATOM 644 C C . LEU A 1 84 ? 41.516 18.935 5.477 1.00 44.91 84 LEU A C 1
ATOM 646 O O . LEU A 1 84 ? 40.940 19.662 4.676 1.00 44.91 84 LEU A O 1
ATOM 650 N N . VAL A 1 85 ? 42.098 19.382 6.594 1.00 47.12 85 VAL A N 1
ATOM 651 C CA . VAL A 1 85 ? 42.900 20.613 6.796 1.00 47.12 85 VAL A CA 1
ATOM 652 C C . VAL A 1 85 ? 43.513 20.538 8.192 1.00 47.12 85 VAL A C 1
ATOM 654 O O . VAL A 1 85 ? 42.770 20.210 9.144 1.00 47.12 85 VAL A O 1
#

Sequence (85 aa):
KWAAHSLSDEEDGEDNFTCPDSIEAYLDSPRVSKAELNAAGGVLKYWENARATRPRLAQMALDFLSAPGMTAHECLYPLLVLTLV

pLDDT: mean 74.01, std 17.77, range [37.5, 92.69]

Foldseek 3Di:
DDDDDDDDPDPDPPPPPVQCLDPVVVVPDDDDDPVNQVVLVHDLSVLVVCCVRHVVNSVVSNVVVVPPDPPVPPPPPPVPPVVDD

Radius of gyration: 22.6 Å; Cα contacts (8 Å, |Δi|>4): 38; chains: 1; bounding box: 57×42×52 Å